Protein AF-X1RQB8-F1 (afdb_monomer)

Radius of gyration: 12.24 Å; Cα contacts (8 Å, |Δi|>4): 66; chains: 1; bounding box: 30×21×32 Å

Sequence (66 aa):
MSISREKAWKLLNEYVDSKSLQKHSLAVEVVMLAYARKYGEDEEKWGICGLLHDFDFEKFPDKHPN

Foldseek 3Di:
DDDFPVVLLVLLVVQDVDPVVQVQLQVQLVVQLVVCVVVVHDSRRSSSCSNCVCSNCVVCVVPDDD

Nearest PDB structures (foldseek):
  3ccg-assembly1_A-2  TM=7.216E-01  e=2.558E-01  Clostridium acetobutylicum ATCC 824

Organism: NCBI:txid412755

Mean predicted aligned error: 4.55 Å

Secondary structure (DSSP, 8-state):
-PPPHHHHHHHHHHH---HHHHHHHHHHHHHHHHH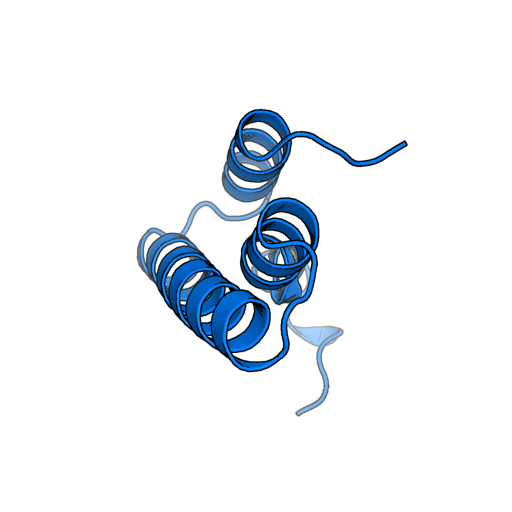HHHHT--HHHHHHHHHTTTTTTTT-GGGS--

Structure (mmCIF, N/CA/C/O backbone):
data_AF-X1RQB8-F1
#
_entry.id   AF-X1RQB8-F1
#
loop_
_atom_site.group_PDB
_atom_site.id
_atom_site.type_symbol
_atom_site.label_atom_id
_atom_site.label_alt_id
_atom_site.label_comp_id
_atom_site.label_asym_id
_atom_site.label_entity_id
_atom_site.label_seq_id
_atom_site.pdbx_PDB_ins_code
_atom_site.Cartn_x
_atom_site.Cartn_y
_atom_site.Cartn_z
_atom_site.occupancy
_atom_site.B_iso_or_equiv
_atom_site.auth_seq_id
_atom_site.auth_comp_id
_atom_site.auth_asym_id
_atom_site.auth_atom_id
_at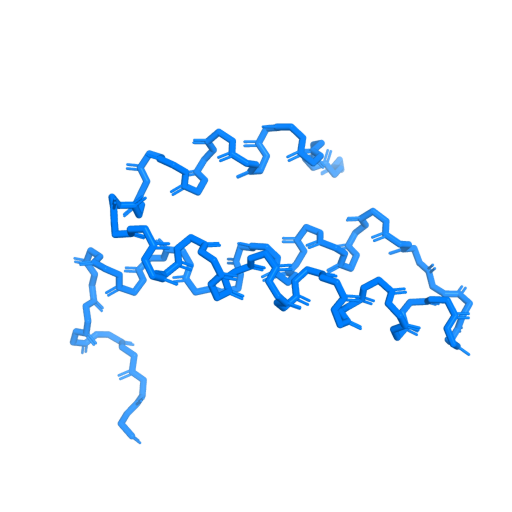om_site.pdbx_PDB_model_num
ATOM 1 N N . MET A 1 1 ? 1.131 -10.107 14.020 1.00 48.06 1 MET A N 1
ATOM 2 C CA . MET A 1 1 ? 1.912 -8.857 13.911 1.00 48.06 1 MET A CA 1
ATOM 3 C C . MET A 1 1 ? 1.650 -8.291 12.528 1.00 48.06 1 MET A C 1
ATOM 5 O O . MET A 1 1 ? 1.904 -9.001 11.565 1.00 48.06 1 MET A O 1
ATOM 9 N N . SER A 1 2 ? 1.066 -7.097 12.439 1.00 64.44 2 SER A N 1
ATOM 10 C CA . SER A 1 2 ? 0.873 -6.392 11.166 1.00 64.44 2 SER A CA 1
ATOM 11 C C . SER A 1 2 ? 2.169 -5.662 10.795 1.00 64.44 2 SER A C 1
ATOM 13 O O . SER A 1 2 ? 2.851 -5.142 11.681 1.00 64.44 2 SER A O 1
ATOM 15 N N . ILE A 1 3 ? 2.544 -5.652 9.515 1.00 86.69 3 ILE A N 1
ATOM 16 C CA . ILE A 1 3 ? 3.567 -4.732 8.990 1.00 86.69 3 ILE A CA 1
ATOM 17 C C . ILE A 1 3 ? 3.038 -3.290 9.128 1.00 86.69 3 ILE A C 1
ATOM 19 O O . ILE A 1 3 ? 1.831 -3.094 9.108 1.00 86.69 3 ILE A O 1
ATOM 23 N N . SER A 1 4 ? 3.896 -2.281 9.308 1.00 94.25 4 SER A N 1
ATOM 24 C CA . SER A 1 4 ? 3.437 -0.881 9.288 1.00 94.25 4 SER A CA 1
ATOM 25 C C . SER A 1 4 ? 3.299 -0.382 7.853 1.00 94.25 4 SER A C 1
ATOM 27 O O . SER A 1 4 ? 4.040 -0.822 6.967 1.00 94.25 4 SER A O 1
ATOM 29 N N . ARG A 1 5 ? 2.427 0.605 7.622 1.00 95.12 5 ARG A N 1
ATOM 30 C CA . ARG A 1 5 ? 2.262 1.224 6.293 1.00 95.12 5 ARG A CA 1
ATOM 31 C C . ARG A 1 5 ? 3.581 1.732 5.698 1.00 95.12 5 ARG A C 1
ATOM 33 O O . ARG A 1 5 ? 3.832 1.565 4.509 1.00 95.12 5 ARG A O 1
ATOM 40 N N . GLU A 1 6 ? 4.466 2.304 6.515 1.00 96.00 6 GLU A N 1
ATOM 41 C CA . GLU A 1 6 ? 5.787 2.770 6.060 1.00 96.00 6 GLU A CA 1
ATOM 42 C C . GLU A 1 6 ? 6.675 1.617 5.567 1.00 96.00 6 GLU A C 1
ATOM 44 O O . GLU A 1 6 ? 7.345 1.737 4.540 1.00 96.00 6 GLU A O 1
ATOM 49 N N . LYS A 1 7 ? 6.674 0.483 6.277 1.00 95.25 7 LYS A N 1
ATOM 50 C CA . LYS A 1 7 ? 7.421 -0.708 5.855 1.00 95.25 7 LYS A CA 1
ATOM 51 C C . LYS A 1 7 ? 6.829 -1.305 4.577 1.00 95.25 7 LYS A C 1
ATOM 53 O O . LYS A 1 7 ? 7.594 -1.688 3.700 1.00 95.25 7 LYS A O 1
ATOM 58 N N . ALA A 1 8 ? 5.501 -1.323 4.448 1.00 95.25 8 ALA A N 1
ATOM 59 C CA . ALA A 1 8 ? 4.823 -1.742 3.223 1.00 95.25 8 ALA A CA 1
ATOM 60 C C . ALA A 1 8 ? 5.194 -0.843 2.030 1.00 95.25 8 ALA A C 1
ATOM 62 O O . ALA A 1 8 ? 5.532 -1.342 0.963 1.00 95.25 8 ALA A O 1
ATOM 63 N N . TRP A 1 9 ? 5.242 0.479 2.225 1.00 95.88 9 TRP A N 1
ATOM 64 C CA . TRP A 1 9 ? 5.682 1.415 1.188 1.00 95.88 9 TRP A CA 1
ATOM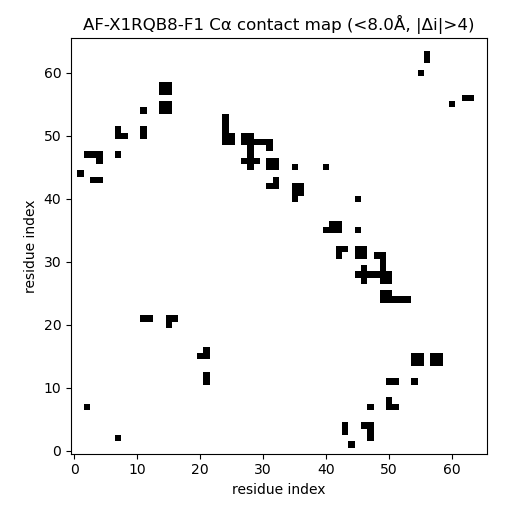 65 C C . TRP A 1 9 ? 7.131 1.174 0.749 1.00 95.88 9 TRP A C 1
ATOM 67 O O . TRP A 1 9 ? 7.417 1.160 -0.448 1.00 95.88 9 TRP A O 1
ATOM 77 N N . LYS A 1 10 ? 8.049 0.949 1.698 1.00 95.31 10 LYS A N 1
ATOM 78 C CA . LYS A 1 10 ? 9.447 0.614 1.377 1.00 95.31 10 LYS A CA 1
ATOM 79 C C . LYS A 1 10 ? 9.542 -0.678 0.567 1.00 95.31 10 LYS A C 1
ATOM 81 O O . LYS A 1 10 ? 10.246 -0.693 -0.434 1.00 95.31 10 LYS A O 1
ATOM 86 N N . LEU A 1 11 ? 8.788 -1.707 0.956 1.00 93.25 11 LEU A N 1
ATOM 87 C CA . LEU A 1 11 ? 8.750 -2.984 0.247 1.00 93.25 11 LEU A CA 1
ATOM 88 C C . LEU A 1 11 ? 8.212 -2.831 -1.182 1.00 93.25 11 LEU A C 1
ATOM 90 O O . LEU A 1 11 ? 8.826 -3.329 -2.116 1.00 93.25 11 LEU A O 1
ATOM 94 N N . LEU A 1 12 ? 7.120 -2.085 -1.379 1.00 93.56 12 LEU A N 1
ATOM 95 C CA . LEU A 1 12 ? 6.584 -1.819 -2.717 1.00 93.56 12 LEU A CA 1
ATOM 96 C C . LEU A 1 12 ? 7.643 -1.171 -3.624 1.00 93.56 12 LEU A C 1
ATOM 98 O O . LEU A 1 12 ? 7.816 -1.592 -4.760 1.00 93.56 12 LEU A O 1
ATOM 102 N N . ASN A 1 13 ? 8.393 -0.189 -3.114 1.00 93.06 13 ASN A N 1
ATOM 103 C CA . ASN A 1 13 ? 9.436 0.497 -3.887 1.00 93.06 13 ASN A CA 1
ATOM 104 C C . ASN A 1 13 ? 10.687 -0.364 -4.147 1.00 93.06 13 ASN A C 1
ATOM 106 O O . ASN A 1 13 ? 11.503 0.020 -4.973 1.00 93.06 13 ASN A O 1
ATOM 110 N N . GLU A 1 14 ? 10.861 -1.495 -3.459 1.00 92.12 14 GLU A N 1
ATOM 111 C CA . GLU A 1 14 ? 11.938 -2.464 -3.729 1.00 92.12 14 GLU A CA 1
ATOM 112 C C . GLU A 1 14 ? 11.561 -3.458 -4.850 1.00 92.12 14 GLU A C 1
ATOM 114 O O . GLU A 1 14 ? 12.422 -4.092 -5.473 1.00 92.12 14 GLU A O 1
ATOM 119 N N . TYR A 1 15 ? 10.262 -3.633 -5.100 1.00 88.62 15 TYR A N 1
ATOM 120 C CA . TYR A 1 15 ? 9.747 -4.600 -6.071 1.00 88.62 15 TYR A CA 1
ATOM 121 C C . TYR A 1 15 ? 9.150 -3.962 -7.322 1.00 88.62 15 TYR A C 1
ATOM 123 O O . TYR A 1 15 ? 9.144 -4.613 -8.363 1.00 88.62 15 TYR A O 1
ATOM 131 N N . VAL A 1 16 ? 8.713 -2.709 -7.221 1.00 89.44 16 VAL A N 1
ATOM 132 C CA . VAL A 1 16 ? 8.030 -1.970 -8.280 1.00 89.44 16 VAL A CA 1
ATOM 133 C C . VAL A 1 16 ? 8.787 -0.673 -8.556 1.00 89.44 16 VAL A C 1
ATOM 135 O O . VAL A 1 16 ? 8.687 0.287 -7.783 1.00 89.44 16 VAL A O 1
ATOM 138 N N . ASP A 1 17 ? 9.514 -0.620 -9.670 1.00 89.12 17 ASP A N 1
ATOM 139 C CA . ASP A 1 17 ? 10.237 0.579 -10.115 1.00 89.12 17 ASP A CA 1
ATOM 140 C C . ASP A 1 17 ? 9.317 1.521 -10.906 1.00 89.12 17 ASP A C 1
ATOM 142 O O . ASP A 1 17 ? 9.491 2.750 -10.921 1.00 89.12 17 ASP A O 1
ATOM 146 N N . SER A 1 18 ? 8.281 0.965 -11.538 1.00 91.25 18 SER A N 1
ATOM 147 C CA . SER A 1 18 ? 7.356 1.721 -12.369 1.00 91.25 18 SER A CA 1
ATOM 148 C C . SER A 1 18 ? 6.505 2.710 -11.567 1.00 91.25 18 SER A C 1
ATOM 150 O O . SER A 1 18 ? 5.645 2.355 -10.757 1.00 91.25 18 SER A O 1
ATOM 152 N N . LYS A 1 19 ? 6.646 4.006 -11.876 1.00 92.81 19 LYS A N 1
ATOM 153 C CA . LYS A 1 19 ? 5.830 5.067 -11.260 1.00 92.81 19 LYS A CA 1
ATOM 154 C C . LYS A 1 19 ? 4.335 4.938 -11.543 1.00 92.81 19 LYS A C 1
ATOM 156 O 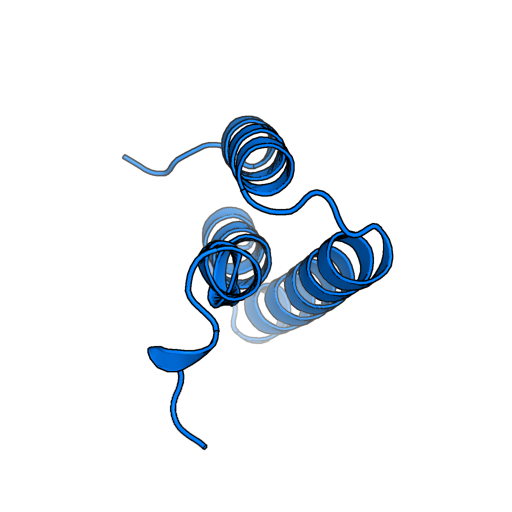O . LYS A 1 19 ? 3.544 5.425 -10.736 1.00 92.81 19 LYS A O 1
ATOM 161 N N . SER A 1 20 ? 3.928 4.328 -12.657 1.00 92.94 20 SER A N 1
ATOM 162 C CA . SER A 1 20 ? 2.504 4.091 -12.927 1.00 92.94 20 SER A CA 1
ATOM 163 C C . SER A 1 20 ? 1.943 2.997 -12.018 1.00 92.94 20 SER A C 1
ATOM 165 O O . SER A 1 20 ? 0.874 3.195 -11.444 1.00 92.94 20 SER A O 1
ATOM 167 N N . LEU A 1 21 ? 2.690 1.911 -11.801 1.00 91.56 21 LEU A N 1
ATOM 168 C CA . LEU A 1 21 ? 2.297 0.815 -10.908 1.00 91.56 21 LEU A CA 1
ATOM 169 C C . LEU A 1 21 ? 2.310 1.237 -9.431 1.00 91.56 21 LEU A C 1
ATOM 171 O O . LEU A 1 21 ? 1.389 0.914 -8.679 1.00 91.56 21 LEU A O 1
ATOM 175 N N . GLN A 1 22 ? 3.279 2.063 -9.024 1.00 94.19 22 GLN A N 1
ATOM 176 C CA . GLN A 1 22 ? 3.274 2.677 -7.692 1.00 94.19 22 GLN A CA 1
ATOM 177 C C . GLN A 1 22 ? 2.021 3.545 -7.472 1.00 94.19 22 GLN A C 1
ATOM 179 O O . GLN A 1 22 ? 1.364 3.443 -6.437 1.00 94.19 22 GLN A O 1
ATOM 184 N N . LYS A 1 23 ? 1.651 4.384 -8.453 1.00 95.44 23 LYS A N 1
ATOM 185 C CA . LYS A 1 23 ? 0.425 5.204 -8.386 1.00 95.44 23 LYS A CA 1
ATOM 186 C C . LYS A 1 23 ? -0.841 4.354 -8.357 1.00 95.44 23 LYS A C 1
ATOM 188 O O . LYS A 1 23 ? -1.773 4.703 -7.640 1.00 95.44 23 LYS A O 1
ATOM 193 N N . HIS A 1 24 ? -0.873 3.261 -9.115 1.00 94.88 24 HIS A N 1
ATOM 194 C CA . HIS A 1 24 ? -1.977 2.308 -9.092 1.00 94.88 24 HIS A CA 1
ATOM 195 C C . HIS A 1 24 ? -2.159 1.713 -7.689 1.00 94.88 24 HIS A C 1
ATOM 197 O O . HIS A 1 24 ? -3.243 1.809 -7.122 1.00 94.88 24 HIS A O 1
ATOM 203 N N . SER A 1 25 ? -1.079 1.221 -7.082 1.00 95.62 25 SER A N 1
ATOM 204 C CA . SER A 1 25 ? -1.099 0.656 -5.727 1.00 95.62 25 SER A CA 1
ATOM 205 C C . SER A 1 25 ? -1.585 1.665 -4.676 1.00 95.62 25 SER A C 1
ATOM 207 O O . SER A 1 25 ? -2.402 1.332 -3.821 1.00 95.62 25 SER A O 1
ATOM 209 N N . LEU A 1 26 ? -1.160 2.933 -4.778 1.00 97.25 26 LEU A N 1
ATOM 210 C CA . LEU A 1 26 ? -1.656 4.020 -3.920 1.00 97.25 26 LEU A CA 1
ATOM 211 C C . LEU A 1 26 ? -3.151 4.309 -4.131 1.00 97.25 26 LEU A C 1
ATOM 213 O O . LEU A 1 26 ? -3.870 4.583 -3.172 1.00 97.25 26 LEU A O 1
ATOM 217 N N . ALA A 1 27 ? -3.643 4.255 -5.372 1.00 97.81 27 ALA A N 1
ATOM 218 C CA . ALA A 1 27 ? -5.068 4.430 -5.648 1.00 97.81 27 ALA A CA 1
ATOM 219 C C . ALA A 1 27 ? -5.900 3.301 -5.016 1.00 97.81 27 ALA A C 1
ATOM 221 O O . ALA A 1 27 ? -6.947 3.567 -4.423 1.00 97.81 27 ALA A O 1
ATOM 222 N N . VAL A 1 28 ? -5.410 2.059 -5.081 1.00 97.38 28 VAL A N 1
ATOM 223 C CA . VAL A 1 28 ? -6.058 0.900 -4.450 1.00 97.38 28 VAL A CA 1
ATOM 224 C C . VAL A 1 28 ? -6.007 0.996 -2.920 1.00 97.38 28 VAL A C 1
ATOM 226 O O . VAL A 1 28 ? -7.029 0.754 -2.282 1.00 97.38 28 VAL A O 1
ATOM 229 N N . GLU A 1 29 ? -4.891 1.440 -2.321 1.00 98.00 29 GLU A N 1
ATOM 230 C CA . GLU A 1 29 ? -4.801 1.757 -0.880 1.00 98.00 29 GLU A CA 1
ATOM 231 C C . GLU A 1 29 ? -5.937 2.708 -0.458 1.00 98.00 29 GLU A C 1
ATOM 233 O O . GLU A 1 29 ? -6.670 2.418 0.487 1.00 98.00 29 GLU A O 1
ATOM 238 N N . VAL A 1 30 ? -6.154 3.807 -1.193 1.00 98.25 30 VAL A N 1
ATOM 239 C CA . VAL A 1 30 ? -7.224 4.780 -0.893 1.00 98.25 30 VAL A CA 1
ATOM 240 C C . VAL A 1 30 ? -8.618 4.151 -0.962 1.00 98.25 30 VAL A C 1
ATOM 242 O O . VAL A 1 30 ? -9.452 4.403 -0.088 1.00 98.25 30 VAL A O 1
ATOM 245 N N . VAL A 1 31 ? -8.882 3.324 -1.976 1.00 98.19 31 VAL A N 1
ATOM 246 C CA . VAL A 1 31 ? -10.167 2.622 -2.119 1.00 98.19 31 VAL A CA 1
ATOM 247 C C . VAL A 1 31 ? -10.389 1.651 -0.957 1.00 98.19 31 VAL A C 1
ATOM 249 O O . VA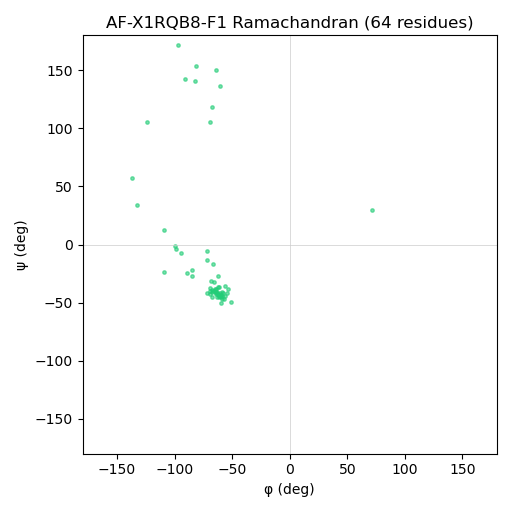L A 1 31 ? -11.477 1.617 -0.380 1.00 98.19 31 VAL A O 1
ATOM 252 N N . MET A 1 32 ? -9.354 0.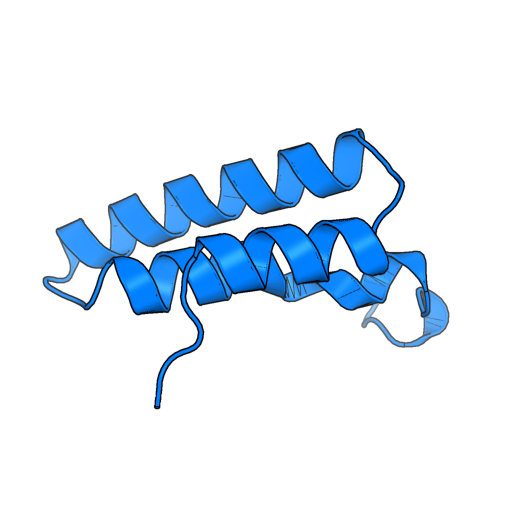910 -0.560 1.00 98.06 32 MET A N 1
ATOM 253 C CA . MET A 1 32 ? -9.422 -0.023 0.563 1.00 98.06 32 MET A CA 1
ATOM 254 C C . MET A 1 32 ? -9.667 0.690 1.895 1.00 98.06 32 MET A C 1
ATOM 256 O O . MET A 1 32 ? -10.493 0.229 2.679 1.00 98.06 32 MET A O 1
ATOM 260 N N . LEU A 1 33 ? -9.043 1.849 2.124 1.00 98.06 33 LEU A N 1
ATOM 261 C CA . LEU A 1 33 ? -9.321 2.691 3.294 1.00 98.06 33 LEU A CA 1
ATOM 262 C C . LEU A 1 33 ? -10.785 3.156 3.329 1.00 98.06 33 LEU A C 1
ATOM 264 O O . LEU A 1 33 ? -11.421 3.145 4.383 1.00 98.06 33 LEU A O 1
ATOM 268 N N . ALA A 1 34 ? -11.348 3.548 2.181 1.00 98.25 34 ALA A N 1
ATOM 269 C CA . ALA A 1 34 ? -12.751 3.951 2.095 1.00 98.25 34 ALA A CA 1
ATOM 270 C C . ALA A 1 34 ? -13.703 2.794 2.437 1.00 98.25 34 ALA A C 1
ATOM 272 O O . ALA A 1 34 ? -14.682 2.994 3.161 1.00 98.25 34 ALA A O 1
ATOM 273 N N . TYR A 1 35 ? -13.406 1.580 1.966 1.00 98.12 35 TYR A N 1
ATOM 274 C CA . TYR A 1 35 ? -14.194 0.402 2.320 1.00 98.12 35 TYR A CA 1
ATOM 275 C C . TYR A 1 35 ? -14.034 -0.004 3.781 1.00 98.12 35 TYR A C 1
ATOM 277 O O . TYR A 1 35 ? -15.041 -0.315 4.415 1.00 98.12 35 TYR A O 1
ATOM 285 N N . ALA A 1 36 ? -12.825 0.067 4.337 1.00 98.19 36 ALA A N 1
ATOM 286 C CA . ALA A 1 36 ? -12.603 -0.229 5.746 1.00 98.19 36 ALA A CA 1
ATOM 287 C C . ALA A 1 36 ? -13.468 0.668 6.642 1.00 98.19 36 ALA A C 1
ATOM 289 O O . ALA A 1 36 ? -14.218 0.170 7.479 1.00 98.19 36 ALA A O 1
ATOM 290 N N . ARG A 1 37 ? -13.494 1.980 6.369 1.00 98.25 37 ARG A N 1
ATOM 291 C CA . ARG A 1 37 ? -14.385 2.932 7.059 1.00 98.25 37 ARG A CA 1
ATOM 292 C C . ARG A 1 37 ? -15.859 2.595 6.887 1.00 98.25 37 ARG A C 1
ATOM 294 O O . ARG A 1 37 ? -16.619 2.661 7.848 1.00 98.25 37 ARG A O 1
ATOM 301 N N . LYS A 1 38 ? -16.271 2.241 5.666 1.00 98.12 38 LYS A N 1
ATOM 302 C CA . LYS A 1 38 ? -17.665 1.894 5.359 1.00 98.12 38 LYS A CA 1
ATOM 303 C C . LYS A 1 38 ? -18.139 0.667 6.143 1.00 98.12 38 LYS A C 1
ATOM 305 O O . LYS A 1 38 ? -19.305 0.623 6.526 1.00 98.12 38 LYS A O 1
ATOM 310 N N . TYR A 1 39 ? -17.262 -0.311 6.354 1.00 98.12 39 TYR A N 1
ATOM 311 C CA . TYR A 1 39 ? -17.596 -1.572 7.018 1.00 98.12 39 TYR A CA 1
ATOM 312 C C . TYR A 1 39 ? -17.183 -1.634 8.498 1.00 98.12 39 TYR A C 1
ATOM 314 O O . TYR A 1 39 ? -17.497 -2.617 9.159 1.00 98.12 39 TYR A O 1
ATOM 322 N N . GLY A 1 40 ? -16.554 -0.585 9.041 1.00 97.81 40 GLY A N 1
ATOM 323 C CA . GLY A 1 40 ? -16.094 -0.558 10.436 1.00 97.81 40 GLY A CA 1
ATOM 324 C C . GLY A 1 40 ? -14.888 -1.465 10.698 1.00 97.81 40 GLY A C 1
ATOM 325 O O . GLY A 1 40 ? -14.738 -1.994 11.795 1.00 97.81 40 GLY A O 1
ATOM 326 N N . GLU A 1 41 ? -14.057 -1.666 9.681 1.00 97.75 41 GLU A N 1
ATOM 327 C CA . GLU A 1 41 ? -12.899 -2.557 9.694 1.00 97.75 41 GLU A CA 1
ATOM 328 C C . GLU A 1 41 ? -11.588 -1.804 9.980 1.00 97.75 41 GLU A C 1
ATOM 330 O O . GLU A 1 41 ? -11.535 -0.573 10.000 1.00 97.75 41 GLU A O 1
ATOM 335 N N . ASP A 1 42 ? -10.501 -2.554 10.178 1.00 96.69 42 ASP A N 1
ATOM 336 C CA . ASP A 1 42 ? -9.158 -2.008 10.405 1.00 96.69 42 ASP A CA 1
ATOM 337 C C . ASP A 1 42 ? -8.595 -1.334 9.138 1.00 96.69 42 ASP A C 1
ATOM 339 O O . ASP A 1 42 ? -8.156 -1.997 8.192 1.00 96.69 42 ASP A O 1
ATOM 343 N N . GLU A 1 43 ? -8.583 0.000 9.143 1.00 96.88 43 GLU A N 1
ATOM 344 C CA . GLU A 1 43 ? -8.060 0.822 8.051 1.00 96.88 43 GLU A CA 1
ATOM 345 C C . GLU A 1 43 ? -6.591 0.529 7.717 1.00 96.88 43 GLU A C 1
ATOM 347 O O . GLU A 1 43 ? -6.245 0.463 6.538 1.00 96.88 43 GLU A O 1
ATOM 352 N N . GLU A 1 44 ? -5.717 0.331 8.709 1.00 95.31 44 GLU A N 1
ATOM 353 C CA . GLU A 1 44 ? -4.291 0.105 8.445 1.00 95.31 44 GLU A CA 1
ATOM 354 C C . GLU A 1 44 ? -4.094 -1.239 7.741 1.00 95.31 44 GLU A C 1
ATOM 356 O O . GLU A 1 44 ? -3.403 -1.321 6.721 1.00 95.31 44 GLU A O 1
ATOM 361 N N . LYS A 1 45 ? -4.768 -2.286 8.224 1.00 95.75 45 LYS A N 1
ATOM 362 C CA . LYS A 1 45 ? -4.714 -3.615 7.609 1.00 95.75 45 LYS A CA 1
ATOM 363 C C . LYS A 1 45 ? -5.246 -3.603 6.173 1.00 95.75 45 LYS A C 1
ATOM 365 O O . LYS A 1 45 ? -4.627 -4.194 5.286 1.00 95.75 45 LYS A O 1
ATOM 370 N N . TRP A 1 46 ? -6.376 -2.942 5.932 1.00 97.50 46 TRP A N 1
ATOM 371 C CA . TRP A 1 46 ? -6.985 -2.854 4.602 1.00 97.50 46 TRP A CA 1
ATOM 372 C C . TRP A 1 46 ? -6.154 -2.002 3.643 1.00 97.50 46 TRP A C 1
ATOM 374 O O . TRP A 1 46 ? -5.936 -2.406 2.500 1.00 97.50 46 TRP A O 1
ATOM 384 N N . GLY A 1 47 ? -5.642 -0.862 4.110 1.00 97.25 47 GLY A N 1
ATOM 385 C CA . GLY A 1 47 ? -4.762 0.005 3.332 1.00 97.25 47 GLY A CA 1
ATOM 386 C C . GLY A 1 47 ? -3.495 -0.724 2.888 1.00 97.25 47 GLY A C 1
ATOM 387 O O . GLY A 1 47 ? -3.164 -0.709 1.706 1.00 97.25 47 GLY A O 1
ATOM 388 N N . ILE A 1 48 ? -2.839 -1.451 3.798 1.00 96.88 48 ILE A N 1
ATOM 389 C CA . ILE A 1 48 ? -1.653 -2.261 3.479 1.00 96.88 48 ILE A CA 1
ATOM 390 C C . ILE A 1 48 ? -1.983 -3.371 2.480 1.00 96.88 48 ILE A C 1
ATOM 392 O O . ILE A 1 48 ? -1.209 -3.600 1.552 1.00 96.88 48 ILE A O 1
ATOM 396 N N . CYS A 1 49 ? -3.124 -4.047 2.651 1.00 94.81 49 CYS A N 1
ATOM 397 C CA . CYS A 1 49 ? -3.574 -5.077 1.717 1.00 94.81 49 CYS A CA 1
ATOM 398 C C . CYS A 1 49 ? -3.752 -4.507 0.304 1.00 94.81 49 CYS A C 1
ATOM 400 O O . CYS A 1 49 ? -3.265 -5.107 -0.647 1.00 94.81 49 CYS A O 1
ATOM 402 N N . GLY A 1 50 ? -4.365 -3.326 0.169 1.00 95.56 50 GLY A N 1
ATOM 403 C CA . GLY A 1 50 ? -4.480 -2.637 -1.116 1.00 95.56 50 GLY A CA 1
ATOM 404 C C . GLY A 1 50 ? -3.138 -2.169 -1.678 1.00 95.56 50 GLY A C 1
ATOM 405 O O . GLY A 1 50 ? -2.885 -2.305 -2.872 1.00 95.56 50 GLY A O 1
ATOM 406 N N . LEU A 1 51 ? -2.249 -1.663 -0.823 1.00 96.19 51 LEU A N 1
ATOM 407 C CA . LEU A 1 51 ? -0.940 -1.153 -1.232 1.00 96.19 51 LEU A CA 1
ATOM 408 C C . LEU A 1 51 ? -0.019 -2.250 -1.786 1.00 96.19 51 LEU A C 1
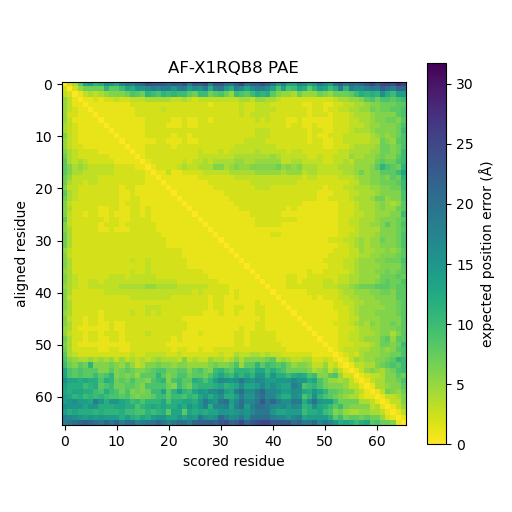ATOM 410 O O . LEU A 1 51 ? 0.800 -1.974 -2.656 1.00 96.19 51 LEU A O 1
ATOM 414 N N . LEU A 1 52 ? -0.138 -3.475 -1.273 1.00 94.75 52 LEU A N 1
ATOM 415 C CA . LEU A 1 52 ? 0.716 -4.609 -1.632 1.00 94.75 52 LEU A CA 1
ATOM 416 C C . LEU A 1 52 ? -0.008 -5.680 -2.458 1.00 94.75 52 LEU A C 1
ATOM 418 O O . LEU A 1 52 ? 0.517 -6.778 -2.577 1.00 94.75 52 LEU A O 1
ATOM 422 N N . HIS A 1 53 ? -1.202 -5.415 -2.993 1.00 90.75 53 HIS A N 1
ATOM 423 C CA . HIS A 1 53 ? -2.005 -6.476 -3.614 1.00 90.75 53 HIS A CA 1
ATOM 424 C C . HIS A 1 53 ? -1.321 -7.153 -4.820 1.00 90.75 53 HIS A C 1
ATOM 426 O O . HIS A 1 53 ? -1.434 -8.365 -4.935 1.00 90.75 53 HIS A O 1
ATOM 432 N N . ASP A 1 54 ? -0.576 -6.391 -5.634 1.00 83.56 54 ASP A N 1
ATOM 433 C CA . ASP A 1 54 ? 0.085 -6.849 -6.874 1.00 83.56 54 ASP A CA 1
ATOM 434 C C . ASP A 1 54 ? 1.561 -6.390 -6.955 1.00 83.56 54 ASP A C 1
ATOM 436 O O . ASP A 1 54 ? 2.089 -6.048 -8.015 1.00 83.56 54 ASP A O 1
ATOM 440 N N . PHE A 1 55 ? 2.261 -6.319 -5.817 1.00 79.31 55 PHE A N 1
ATOM 441 C CA . PHE A 1 55 ? 3.637 -5.792 -5.774 1.00 79.31 55 PHE A CA 1
ATOM 442 C C . PHE A 1 55 ? 4.674 -6.663 -6.513 1.00 79.31 55 PHE A C 1
ATOM 444 O O . PHE A 1 55 ? 5.771 -6.192 -6.803 1.00 79.31 55 PHE A O 1
ATOM 451 N N . ASP A 1 56 ? 4.357 -7.922 -6.809 1.00 78.31 56 ASP A N 1
ATOM 452 C CA . ASP A 1 56 ? 5.213 -8.869 -7.523 1.00 78.31 56 ASP A CA 1
ATOM 453 C C . ASP A 1 56 ? 4.951 -8.921 -9.038 1.00 78.31 56 ASP A C 1
ATOM 455 O O . ASP A 1 56 ? 5.767 -9.495 -9.767 1.00 78.31 56 ASP A O 1
ATOM 459 N N . PHE A 1 57 ? 3.904 -8.243 -9.522 1.00 68.56 57 PHE A N 1
ATOM 460 C CA . PHE A 1 57 ? 3.507 -8.208 -10.934 1.00 68.56 57 PHE A CA 1
ATOM 461 C C . PHE A 1 57 ? 4.631 -7.764 -11.872 1.00 68.56 57 PHE A C 1
ATOM 463 O O . PHE A 1 57 ? 4.843 -8.360 -12.925 1.00 68.56 57 PHE A O 1
ATOM 470 N N . GLU A 1 58 ? 5.402 -6.748 -11.478 1.00 64.06 58 GLU A N 1
ATOM 471 C CA . GLU A 1 58 ? 6.506 -6.238 -12.300 1.00 64.06 58 GLU A CA 1
ATOM 472 C C . GLU A 1 58 ? 7.663 -7.248 -12.417 1.00 64.06 58 GLU A C 1
ATOM 474 O O . GLU A 1 58 ? 8.321 -7.319 -13.454 1.0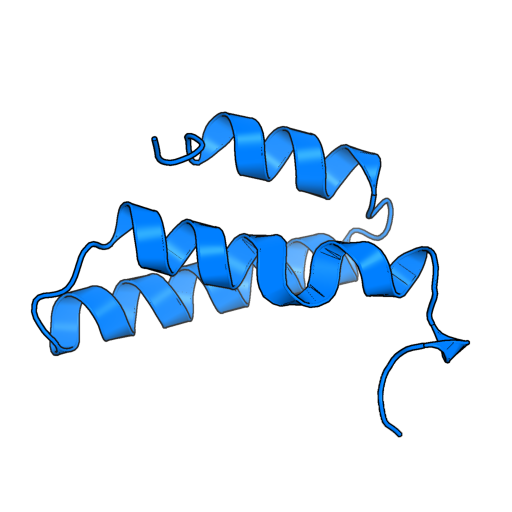0 64.06 58 GLU A O 1
ATOM 479 N N . LYS A 1 59 ? 7.893 -8.074 -11.385 1.00 69.44 59 LYS A N 1
ATOM 480 C CA . LYS A 1 59 ? 8.966 -9.083 -11.379 1.00 69.44 59 LYS A CA 1
ATOM 481 C C . LYS A 1 59 ? 8.532 -10.437 -11.948 1.00 69.44 59 LYS A C 1
ATOM 483 O O . LYS A 1 59 ? 9.396 -11.181 -12.412 1.00 69.44 59 LYS A O 1
ATOM 488 N N . PHE A 1 60 ? 7.240 -10.771 -11.922 1.00 73.56 60 PHE A N 1
ATOM 489 C CA . PHE A 1 60 ? 6.724 -12.070 -12.376 1.00 73.56 60 PHE A CA 1
ATOM 490 C C . PHE A 1 60 ? 5.435 -11.965 -13.209 1.00 73.56 60 PHE A C 1
ATOM 492 O O . PHE A 1 60 ? 4.455 -12.637 -12.882 1.00 73.56 60 PHE A O 1
ATOM 499 N N . PRO A 1 61 ? 5.426 -11.210 -14.320 1.00 67.69 61 PRO A N 1
ATOM 500 C CA . PRO A 1 61 ? 4.211 -10.979 -15.105 1.00 67.69 61 PRO A CA 1
ATOM 501 C C . PRO A 1 61 ? 3.538 -12.283 -15.573 1.00 67.69 61 PRO A C 1
ATOM 503 O O . PRO A 1 61 ? 2.318 -12.393 -15.529 1.00 67.69 61 PRO A O 1
ATOM 506 N N . ASP A 1 62 ? 4.321 -13.316 -15.907 1.00 75.56 62 ASP A N 1
ATOM 507 C CA . ASP A 1 62 ? 3.823 -14.612 -16.401 1.00 75.56 62 ASP A CA 1
ATOM 508 C C . ASP A 1 62 ? 3.137 -15.491 -15.332 1.00 75.56 62 ASP A C 1
ATOM 510 O O . ASP A 1 62 ? 2.641 -16.576 -15.645 1.00 75.56 62 ASP A O 1
ATOM 514 N N . LYS A 1 63 ? 3.143 -15.080 -14.056 1.00 72.19 63 LYS A N 1
ATOM 515 C CA . LYS A 1 63 ? 2.506 -15.819 -12.949 1.00 72.19 63 LYS A CA 1
ATOM 516 C C . LYS A 1 63 ? 1.130 -15.281 -12.561 1.00 72.19 63 LYS A C 1
ATOM 518 O O . LYS A 1 63 ? 0.481 -15.885 -11.706 1.00 72.19 63 LYS A O 1
ATOM 523 N N . HIS A 1 64 ? 0.679 -14.193 -13.181 1.00 61.44 64 HIS A N 1
ATOM 524 C CA . HIS A 1 64 ? -0.645 -13.634 -12.931 1.00 61.44 64 HIS A CA 1
ATOM 525 C C . HIS A 1 64 ? -1.673 -14.235 -13.902 1.00 61.44 64 HIS A C 1
ATOM 527 O O . HIS A 1 64 ? -1.342 -14.510 -15.058 1.00 61.44 64 HIS A O 1
ATOM 533 N N . PRO A 1 65 ? -2.910 -14.502 -13.446 1.00 70.06 65 PRO A N 1
ATOM 534 C CA . PRO A 1 65 ? -3.962 -15.000 -14.323 1.00 70.06 65 PRO A CA 1
ATOM 535 C C . PRO A 1 65 ? -4.247 -13.997 -15.453 1.00 70.06 65 PRO A C 1
ATOM 537 O O . PRO A 1 65 ? -4.310 -12.792 -15.208 1.00 70.06 65 PRO A O 1
ATOM 540 N N . ASN A 1 66 ? -4.402 -14.524 -16.674 1.00 56.53 66 ASN A N 1
ATOM 541 C CA . ASN A 1 66 ? -4.787 -13.772 -17.875 1.00 56.53 66 ASN A CA 1
ATOM 542 C C . ASN A 1 66 ? -6.281 -13.440 -17.892 1.00 56.53 66 ASN A C 1
ATOM 544 O O . ASN A 1 66 ? -7.075 -14.310 -17.461 1.00 56.53 66 ASN A O 1
#

pLDDT: mean 89.25, std 12.1, range [48.06, 98.25]

Solvent-accessible surface area (backbone atoms only — not comparable to full-atom values): 3770 Å² total; per-residue (Å²): 135,82,82,53,64,69,59,50,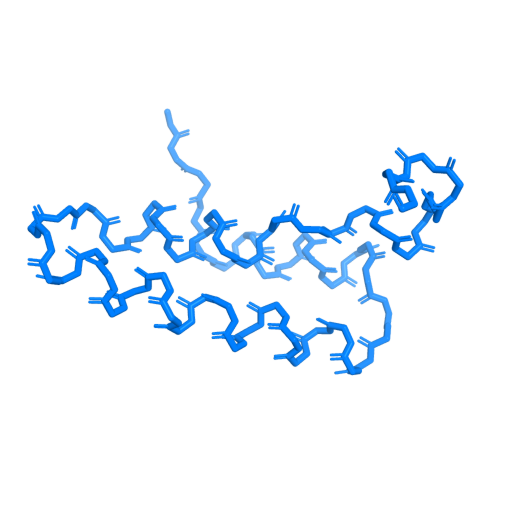52,55,51,37,59,76,46,38,85,50,67,68,60,54,50,48,24,51,53,39,16,53,53,29,32,54,49,16,62,73,71,74,49,62,37,69,63,33,21,44,49,30,44,52,68,66,40,55,44,79,77,42,61,91,77,56,88,130

InterPro domains:
  IPR006674 HD domain [PF01966] (23-62)